Protein AF-A0A239JN22-F1 (afdb_monomer)

pLDDT: mean 74.17, std 18.75, range [28.14, 95.44]

Organism: NCBI:txid235986

Sequence (153 aa):
MHDPGDPVPVRGGAVLLTDAYPAGPFDQRDIEARHDVLTWTGRALTASLEVAGRMTAVLTTTSDGPAGSATSTRTARRSISPTASPAPTAPPTRIPRRSVSTCGAAHVFRPGRRIRLQVTAYAHPRWEAPDSPGTCRIHHAAARPSRLLPVAE

Foldseek 3Di:
DAFLVDFQAQEAAPDPDDPVRDHKFDDCVVSCPDPQKDKDKDDFDQAKDWAWFKKKKKWQKDKPDFQAQDKWKAKPPMGWTWDFDGDDDDDDPGRDIGITMTGTDTDIDGGRDMIMIIIGRDHPDRPRRDPGDIDMDTDPDPVGHIDMGRDDD

Radius of gyration: 15.47 Å; Cα contacts (8 Å, |Δi|>4): 338; chains: 1; bounding box: 44×28×36 Å

Mean predicted aligned error: 9.04 Å

InterPro domains:
  IPR008979 Galactose-binding-like domain superfamily [SSF49785] (2-149)

Nearest PDB structures (foldseek):
  4pf1-assembly1_C  TM=7.102E-01  e=6.379E-06  Thaumarchaeota archaeon SCGC AB-539-E09
  4pf1-assembly1_A  TM=7.634E-01  e=2.485E-05  Thaumarchaeota archaeon SCGC AB-539-E09
  2b4k-assembly1_C  TM=7.632E-01  e=9.167E-05  Acetobacter pasteurianus
  4ca9-assembly1_A  TM=2.536E-01  e=3.703E+00  Drosophila melanogaster

Solvent-accessible surface area (backbone atoms only — not comparable to full-atom values): 8966 Å² total; per-residue (Å²): 85,48,40,54,92,64,57,46,70,58,63,35,10,92,52,94,63,58,86,93,41,48,57,38,72,46,92,50,68,77,58,59,69,36,89,48,30,48,76,48,71,54,68,63,32,89,51,71,45,79,45,74,48,40,39,35,36,38,38,29,44,50,64,81,41,80,82,70,71,47,59,37,51,30,40,50,92,43,41,36,51,34,62,61,77,90,67,82,95,66,91,63,100,53,85,50,74,47,71,32,34,34,52,72,42,77,47,73,46,49,54,73,38,53,53,29,42,33,42,27,53,47,36,35,84,86,36,81,71,58,99,60,60,35,44,74,46,81,42,65,50,90,96,39,65,40,48,79,39,76,60,79,130

Structure (mmCIF, N/CA/C/O backbone):
data_AF-A0A239JN22-F1
#
_entry.id   AF-A0A239JN22-F1
#
loop_
_atom_site.group_PDB
_atom_site.id
_atom_site.type_symbol
_atom_site.label_atom_id
_atom_site.label_alt_id
_atom_site.label_comp_id
_atom_site.label_asym_id
_atom_site.label_entity_id
_atom_site.label_seq_id
_atom_site.pdbx_PDB_ins_code
_atom_site.Cartn_x
_atom_site.Cartn_y
_atom_site.Cartn_z
_atom_site.occupancy
_atom_site.B_iso_or_equiv
_atom_site.auth_seq_id
_atom_site.auth_comp_id
_atom_site.auth_asym_id
_atom_site.auth_atom_id
_atom_site.pdbx_PDB_model_num
ATOM 1 N N . MET A 1 1 ? 12.700 -8.452 -5.105 1.00 82.00 1 MET A N 1
ATOM 2 C CA . MET A 1 1 ? 13.591 -7.971 -6.178 1.00 82.00 1 MET A CA 1
ATOM 3 C C . MET A 1 1 ? 12.785 -6.980 -6.988 1.00 82.00 1 MET A C 1
ATOM 5 O O . MET A 1 1 ? 11.583 -7.170 -7.058 1.00 82.00 1 MET A O 1
ATOM 9 N N . HIS A 1 2 ? 13.392 -5.914 -7.488 1.00 82.06 2 HIS A N 1
ATOM 10 C CA . HIS A 1 2 ? 12.757 -4.966 -8.396 1.00 82.06 2 HIS A CA 1
ATOM 11 C C . HIS A 1 2 ? 13.476 -5.020 -9.743 1.00 82.06 2 HIS A C 1
ATOM 13 O O . HIS A 1 2 ? 14.695 -5.205 -9.769 1.00 82.06 2 HIS A O 1
ATOM 19 N N . ASP A 1 3 ? 12.738 -4.824 -10.830 1.00 87.88 3 ASP A N 1
ATOM 20 C CA . ASP A 1 3 ? 13.255 -4.849 -12.199 1.00 87.88 3 ASP A CA 1
ATOM 21 C C . ASP A 1 3 ? 12.771 -3.591 -12.946 1.00 87.88 3 ASP A C 1
ATOM 23 O O . ASP A 1 3 ? 11.561 -3.380 -13.012 1.00 87.88 3 ASP A O 1
ATOM 27 N N . PRO A 1 4 ? 13.664 -2.723 -13.461 1.00 86.56 4 PRO A N 1
ATOM 28 C CA . PRO A 1 4 ? 13.316 -1.590 -14.327 1.00 86.56 4 PRO A CA 1
ATOM 29 C C . PRO A 1 4 ? 12.487 -1.966 -15.562 1.00 86.56 4 PRO A C 1
ATOM 31 O O . PRO A 1 4 ? 11.693 -1.150 -16.025 1.00 86.56 4 PRO A O 1
ATOM 34 N N . GLY A 1 5 ? 12.657 -3.187 -16.084 1.00 91.56 5 GLY A N 1
ATOM 35 C CA . GLY A 1 5 ? 11.910 -3.701 -17.235 1.00 91.56 5 GLY A CA 1
ATOM 36 C C . GLY A 1 5 ? 10.469 -4.122 -16.922 1.00 91.56 5 GLY A C 1
ATOM 37 O O . GLY A 1 5 ? 9.660 -4.244 -17.839 1.00 91.56 5 GLY A O 1
ATOM 38 N N . ASP A 1 6 ? 10.130 -4.300 -15.643 1.00 92.81 6 ASP A N 1
ATOM 39 C CA . ASP A 1 6 ? 8.781 -4.617 -15.159 1.00 92.81 6 ASP A CA 1
ATOM 40 C C . ASP A 1 6 ? 8.443 -3.737 -13.941 1.00 92.81 6 ASP A C 1
ATOM 42 O O . ASP A 1 6 ? 8.437 -4.209 -12.799 1.00 92.81 6 ASP A O 1
ATOM 46 N N . PRO A 1 7 ? 8.195 -2.431 -14.140 1.00 90.00 7 PRO A N 1
ATOM 47 C CA . PRO A 1 7 ? 7.954 -1.518 -13.037 1.00 90.00 7 PRO A CA 1
ATOM 48 C C . PRO A 1 7 ? 6.583 -1.733 -12.397 1.00 90.00 7 PRO A C 1
ATOM 50 O O . PRO A 1 7 ? 5.585 -1.980 -13.077 1.00 90.00 7 PRO A O 1
ATOM 53 N N . VAL A 1 8 ? 6.489 -1.519 -11.080 1.00 89.88 8 VAL A N 1
ATOM 54 C CA . VAL A 1 8 ? 5.181 -1.468 -10.415 1.00 89.88 8 VAL A CA 1
ATOM 55 C C . VAL A 1 8 ? 4.377 -0.292 -10.984 1.00 89.88 8 VAL A C 1
ATOM 57 O O . VAL A 1 8 ? 4.832 0.855 -10.900 1.00 89.88 8 VAL A O 1
ATOM 60 N N . PRO A 1 9 ? 3.174 -0.525 -11.535 1.00 91.62 9 PRO A N 1
ATOM 61 C CA . PRO A 1 9 ? 2.398 0.542 -12.143 1.00 91.62 9 PRO A CA 1
ATOM 62 C C . PRO A 1 9 ? 1.785 1.452 -11.077 1.00 91.62 9 PRO A C 1
ATOM 64 O O . PRO A 1 9 ? 1.264 1.007 -10.048 1.00 91.62 9 PRO A O 1
ATOM 67 N N . VAL A 1 10 ? 1.779 2.753 -11.345 1.00 89.00 10 VAL A N 1
ATOM 68 C CA . VAL A 1 10 ? 0.998 3.713 -10.564 1.00 89.00 10 VAL A CA 1
ATOM 69 C C . VAL A 1 10 ? -0.487 3.482 -10.816 1.00 89.00 10 VAL A C 1
ATOM 71 O O . VAL A 1 10 ? -0.953 3.502 -11.951 1.00 89.00 10 VAL A O 1
ATOM 74 N N . ARG A 1 11 ? -1.257 3.310 -9.739 1.00 88.88 11 ARG A N 1
ATOM 75 C CA . ARG A 1 11 ? -2.715 3.170 -9.800 1.00 88.88 11 ARG A CA 1
ATOM 76 C C . ARG A 1 11 ? -3.376 3.995 -8.702 1.00 88.88 11 ARG A C 1
ATOM 78 O O . ARG A 1 11 ? -3.380 3.610 -7.524 1.00 88.88 11 ARG A O 1
ATOM 85 N N . GLY A 1 12 ? -3.948 5.129 -9.095 1.00 89.00 12 GLY A N 1
ATOM 86 C CA . GLY A 1 12 ? -4.601 6.056 -8.182 1.00 89.00 12 GLY A CA 1
ATOM 87 C C . GLY A 1 12 ? -3.646 6.797 -7.252 1.00 89.00 12 GLY A C 1
ATOM 88 O O . GLY A 1 12 ? -2.431 6.837 -7.424 1.00 89.00 12 GLY A O 1
ATOM 89 N N . GLY A 1 13 ? -4.217 7.315 -6.170 1.00 84.81 13 GLY A N 1
ATOM 90 C CA . GLY A 1 13 ? -3.523 8.102 -5.153 1.00 84.81 13 GLY A CA 1
ATOM 91 C C . GLY A 1 13 ? -3.603 9.592 -5.416 1.00 84.81 13 GLY A C 1
ATOM 92 O O . GLY A 1 13 ? -4.348 10.042 -6.284 1.00 84.81 13 GLY A O 1
ATOM 93 N N . ALA A 1 14 ? -2.843 10.356 -4.638 1.00 83.62 14 ALA A N 1
ATOM 94 C CA . ALA A 1 14 ? -2.667 11.787 -4.854 1.00 83.62 14 ALA A CA 1
ATOM 95 C C . ALA A 1 14 ? -1.633 12.002 -5.969 1.00 83.62 14 ALA A C 1
ATOM 97 O O . ALA A 1 14 ? -0.461 12.257 -5.682 1.00 83.62 14 ALA A O 1
ATOM 98 N N . VAL A 1 15 ? -2.030 11.751 -7.216 1.00 82.69 15 VAL A N 1
ATOM 99 C CA . VAL A 1 15 ? -1.209 11.944 -8.422 1.00 82.69 15 VAL A CA 1
ATOM 100 C C . VAL A 1 15 ? -1.709 13.148 -9.213 1.00 82.69 15 VAL A C 1
ATOM 102 O O . VAL A 1 15 ? -2.901 13.434 -9.205 1.00 82.69 15 VAL A O 1
ATOM 105 N N . LEU A 1 16 ? -0.788 13.830 -9.890 1.00 85.50 16 LEU A N 1
ATOM 106 C CA . LEU A 1 16 ? -1.061 14.877 -10.878 1.00 85.50 16 LEU A CA 1
ATOM 107 C C . LEU A 1 16 ? -0.405 14.456 -12.199 1.00 85.50 16 LEU A C 1
ATOM 109 O O . LEU A 1 16 ? 0.543 15.077 -12.666 1.00 85.50 16 LEU A O 1
ATOM 113 N N . LEU A 1 17 ? -0.834 13.302 -12.709 1.00 85.38 17 LEU A N 1
ATOM 114 C CA . LEU A 1 17 ? -0.342 12.704 -13.950 1.00 85.38 17 LEU A CA 1
ATOM 115 C C . LEU A 1 17 ? -1.386 12.879 -15.064 1.00 85.38 17 LEU A C 1
A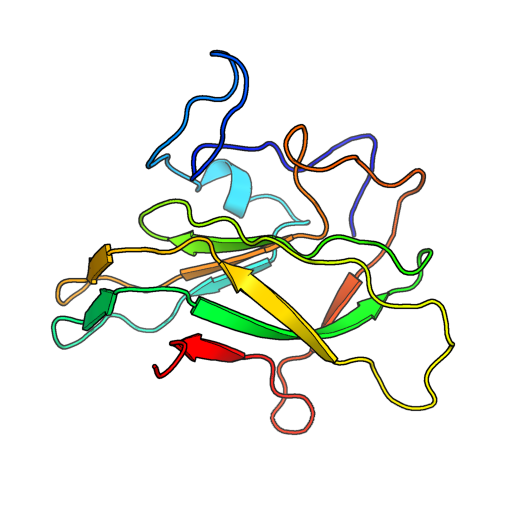TOM 117 O O . LEU A 1 17 ? -2.435 13.480 -14.847 1.00 85.38 17 LEU A O 1
ATOM 121 N N . THR A 1 18 ? -1.084 12.362 -16.255 1.00 90.69 18 THR A N 1
ATOM 122 C CA . THR A 1 18 ? -2.011 12.358 -17.396 1.00 90.69 18 THR A CA 1
ATOM 123 C C . THR A 1 18 ? -3.262 11.518 -17.115 1.00 90.69 18 THR A C 1
ATOM 125 O O . THR A 1 18 ? -3.276 10.695 -16.198 1.00 90.69 18 THR A O 1
ATOM 128 N N . ASP A 1 19 ? -4.291 11.654 -17.957 1.00 89.19 19 ASP A N 1
ATOM 129 C CA . ASP A 1 19 ? -5.555 10.905 -17.835 1.00 89.19 19 ASP A CA 1
ATOM 130 C C . ASP A 1 19 ? -5.386 9.378 -17.890 1.00 89.19 19 ASP A C 1
ATOM 132 O O . ASP A 1 19 ? -6.231 8.638 -17.389 1.00 89.19 19 ASP A O 1
ATOM 136 N N . ALA A 1 20 ? -4.266 8.889 -18.433 1.00 91.62 20 ALA A N 1
ATOM 137 C CA . ALA A 1 20 ? -3.907 7.472 -18.388 1.00 91.62 20 ALA A CA 1
ATOM 138 C C . ALA A 1 20 ? -3.626 6.964 -16.954 1.00 91.62 20 ALA A C 1
ATOM 140 O O . ALA A 1 20 ? -3.680 5.761 -16.704 1.00 91.62 20 ALA A O 1
ATOM 141 N N . TYR A 1 21 ? -3.355 7.868 -16.004 1.00 88.75 21 TYR A N 1
ATOM 142 C CA . TYR A 1 21 ? -3.049 7.578 -14.601 1.00 88.75 21 TYR A CA 1
ATOM 143 C C . TYR A 1 21 ? -3.932 8.421 -13.664 1.00 88.75 21 TYR A C 1
ATOM 145 O O . TYR A 1 21 ? -3.436 9.313 -12.966 1.00 88.75 21 TYR A O 1
ATOM 153 N N . PRO A 1 22 ? -5.247 8.141 -13.619 1.00 88.12 22 PRO A N 1
ATOM 154 C CA . PRO A 1 22 ? -6.204 8.953 -12.880 1.00 88.12 22 PRO A CA 1
ATOM 155 C C . PRO A 1 22 ? -5.935 8.951 -11.370 1.00 88.12 22 PRO A C 1
ATOM 157 O O . PRO A 1 22 ? -5.571 7.934 -10.770 1.00 88.12 22 PRO A O 1
ATOM 160 N N . ALA A 1 23 ? -6.168 10.101 -10.737 1.00 87.81 23 ALA A N 1
ATOM 161 C CA . ALA A 1 23 ? -6.080 10.259 -9.290 1.00 87.81 23 ALA A CA 1
ATOM 162 C C . ALA A 1 23 ? -7.252 9.590 -8.555 1.00 87.81 23 ALA A C 1
ATOM 164 O O . ALA A 1 23 ? -8.346 9.426 -9.090 1.00 87.81 23 ALA A O 1
ATOM 165 N N . GLY A 1 24 ? -7.038 9.251 -7.280 1.00 84.44 24 GLY A N 1
ATOM 166 C CA . GLY A 1 24 ? -8.112 8.820 -6.378 1.00 84.44 24 GLY A CA 1
ATOM 167 C C . GLY A 1 24 ? -8.052 7.359 -5.906 1.00 84.44 24 GLY A C 1
ATOM 168 O O . GLY A 1 24 ? -6.996 6.718 -5.946 1.00 84.44 24 GLY A O 1
ATOM 169 N N . PRO A 1 25 ? -9.160 6.842 -5.342 1.00 81.44 25 PRO A N 1
ATOM 170 C CA . PRO A 1 25 ? -9.234 5.487 -4.808 1.00 81.44 25 PRO A CA 1
ATOM 171 C C . PRO A 1 25 ? -9.358 4.451 -5.924 1.00 81.44 25 PRO A C 1
ATOM 173 O O . PRO A 1 25 ? -10.383 4.379 -6.589 1.00 81.44 25 PRO A O 1
ATOM 176 N N . PHE A 1 26 ? -8.359 3.586 -6.056 1.00 86.25 26 PHE A N 1
ATOM 177 C CA . PHE A 1 26 ? -8.415 2.449 -6.970 1.00 86.25 26 PHE A CA 1
ATOM 178 C C . PHE A 1 26 ? -8.120 1.151 -6.239 1.00 86.25 26 PHE A C 1
ATOM 180 O O . PHE A 1 26 ? -7.334 1.131 -5.285 1.00 86.25 26 PHE A O 1
ATOM 187 N N . ASP A 1 27 ? -8.719 0.070 -6.729 1.00 87.44 27 ASP A N 1
ATOM 188 C CA . ASP A 1 27 ? -8.410 -1.281 -6.286 1.00 87.44 27 ASP A CA 1
ATOM 189 C C . ASP A 1 27 ? -6.943 -1.627 -6.575 1.00 87.44 27 ASP A C 1
ATOM 191 O O . ASP A 1 27 ? -6.391 -1.273 -7.617 1.00 87.44 27 ASP A O 1
ATOM 195 N N . GLN A 1 28 ? -6.308 -2.296 -5.622 1.00 90.75 28 GLN A N 1
ATOM 196 C CA . GLN A 1 28 ? -4.890 -2.624 -5.651 1.00 90.75 28 GLN A CA 1
ATOM 197 C C . GLN A 1 28 ? -4.618 -4.119 -5.712 1.00 90.75 28 GLN A C 1
ATOM 199 O O . GLN A 1 28 ? -3.451 -4.482 -5.725 1.00 90.75 28 GLN A O 1
ATOM 204 N N . ARG A 1 29 ? -5.644 -4.979 -5.751 1.00 88.88 29 ARG A N 1
ATOM 205 C CA . ARG A 1 29 ? -5.466 -6.439 -5.691 1.00 88.88 29 ARG A CA 1
ATOM 206 C C . ARG A 1 29 ? -4.450 -6.969 -6.710 1.00 88.88 29 ARG A C 1
ATOM 208 O O . ARG A 1 29 ? -3.590 -7.751 -6.329 1.00 88.88 29 ARG A O 1
ATOM 215 N N . ASP A 1 30 ? -4.482 -6.482 -7.950 1.00 92.00 30 ASP A N 1
ATOM 216 C CA . ASP A 1 30 ? -3.530 -6.920 -8.985 1.00 92.00 30 ASP A CA 1
ATOM 217 C C . ASP A 1 30 ? -2.090 -6.475 -8.684 1.00 92.00 30 ASP A C 1
ATOM 219 O O . ASP A 1 30 ? -1.140 -7.205 -8.938 1.00 92.00 30 ASP A O 1
ATOM 223 N N . ILE A 1 31 ? -1.924 -5.281 -8.106 1.00 91.94 31 ILE A N 1
ATOM 224 C CA . ILE A 1 31 ? -0.614 -4.751 -7.706 1.00 91.94 31 ILE A CA 1
ATOM 225 C C . ILE A 1 31 ? -0.091 -5.509 -6.481 1.00 91.94 31 ILE A C 1
ATOM 227 O O . ILE A 1 31 ? 1.084 -5.843 -6.422 1.00 91.94 31 ILE A O 1
ATOM 231 N N . GLU A 1 32 ? -0.964 -5.826 -5.523 1.00 91.62 32 GLU A N 1
ATOM 232 C CA . GLU A 1 32 ? -0.637 -6.608 -4.323 1.00 91.62 32 GLU A CA 1
ATOM 233 C C . GLU A 1 32 ? -0.207 -8.042 -4.636 1.00 91.62 32 GLU A C 1
ATOM 235 O O . GLU A 1 32 ? 0.490 -8.650 -3.828 1.00 9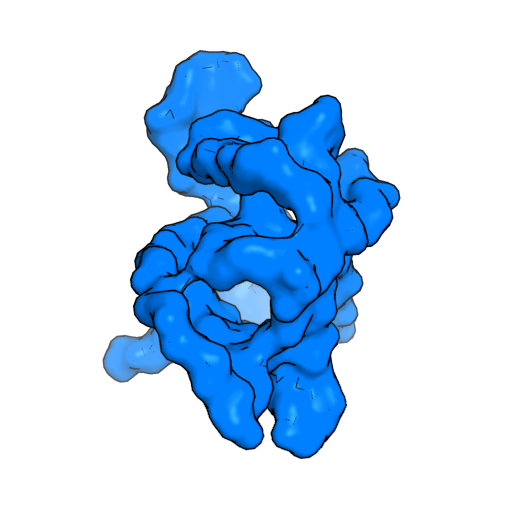1.62 32 GLU A O 1
ATOM 240 N N . ALA A 1 33 ? -0.633 -8.585 -5.777 1.00 93.88 33 ALA A N 1
ATOM 241 C CA . ALA A 1 33 ? -0.253 -9.919 -6.223 1.00 93.88 33 ALA A CA 1
ATOM 242 C C . ALA A 1 33 ? 1.178 -9.980 -6.783 1.00 93.88 33 ALA A C 1
ATOM 244 O O . ALA A 1 33 ? 1.714 -11.074 -6.968 1.00 93.88 33 ALA A O 1
ATOM 245 N N . ARG A 1 34 ? 1.810 -8.831 -7.057 1.00 94.69 34 ARG A N 1
ATOM 246 C CA . ARG A 1 34 ? 3.175 -8.793 -7.581 1.00 94.69 34 ARG A CA 1
ATOM 247 C C . ARG A 1 34 ? 4.193 -9.189 -6.513 1.00 94.69 34 ARG A C 1
ATOM 249 O O . ARG A 1 34 ? 4.120 -8.776 -5.359 1.00 94.69 34 ARG A O 1
ATOM 256 N N . HIS A 1 35 ? 5.203 -9.944 -6.931 1.00 93.50 35 HIS A N 1
ATOM 257 C CA . HIS A 1 35 ? 6.274 -10.434 -6.061 1.00 93.50 35 HIS A CA 1
ATOM 258 C C . HIS A 1 35 ? 7.189 -9.316 -5.513 1.00 93.50 35 HIS A C 1
ATOM 260 O O . HIS A 1 35 ? 7.892 -9.512 -4.519 1.00 93.50 35 HIS A O 1
ATOM 266 N N . ASP A 1 36 ? 7.192 -8.148 -6.157 1.00 89.25 36 ASP A N 1
ATOM 267 C CA . ASP A 1 36 ? 7.968 -6.956 -5.808 1.00 89.25 36 ASP A CA 1
ATOM 268 C C . ASP A 1 36 ? 7.154 -5.907 -5.019 1.00 89.25 36 ASP A C 1
ATOM 270 O O . ASP A 1 36 ? 7.612 -4.780 -4.793 1.00 89.25 36 ASP A O 1
ATOM 274 N N . VAL A 1 37 ? 5.964 -6.295 -4.540 1.00 89.38 37 VAL A N 1
ATOM 275 C CA . VAL A 1 37 ? 5.092 -5.497 -3.671 1.00 89.38 37 VAL A CA 1
ATOM 276 C C . VAL A 1 37 ? 4.852 -6.242 -2.358 1.00 89.38 37 VAL A C 1
ATOM 278 O O . VAL A 1 37 ? 4.059 -7.175 -2.257 1.00 89.38 37 VAL A O 1
ATOM 281 N N . LEU A 1 38 ? 5.520 -5.798 -1.296 1.00 89.62 38 LEU A N 1
ATOM 282 C CA . LEU A 1 38 ? 5.354 -6.376 0.035 1.00 89.62 38 LEU A CA 1
ATOM 283 C C . LEU A 1 38 ? 4.079 -5.846 0.684 1.00 89.62 38 LEU A C 1
ATOM 285 O O . LEU A 1 38 ? 3.905 -4.637 0.797 1.00 89.62 38 LEU A O 1
ATOM 289 N N . THR A 1 39 ? 3.212 -6.737 1.164 1.00 88.94 39 THR A N 1
ATOM 290 C CA . THR A 1 39 ? 1.920 -6.358 1.747 1.00 88.94 39 THR A CA 1
ATOM 291 C C . THR A 1 39 ? 1.790 -6.840 3.190 1.00 88.94 39 THR A C 1
ATOM 293 O O . THR A 1 39 ? 1.789 -8.038 3.460 1.00 88.94 39 THR A O 1
ATOM 296 N N . TRP A 1 40 ? 1.579 -5.912 4.124 1.00 87.06 40 TRP A N 1
ATOM 297 C CA . TRP A 1 40 ? 1.217 -6.205 5.513 1.00 87.06 40 TRP A CA 1
ATOM 298 C C . TRP A 1 40 ? -0.234 -5.835 5.750 1.00 87.06 40 TRP A C 1
ATOM 300 O O . TRP A 1 40 ? -0.661 -4.733 5.421 1.00 87.06 40 TRP A O 1
ATOM 310 N N . THR A 1 41 ? -1.003 -6.733 6.357 1.00 85.81 41 THR A N 1
ATOM 311 C CA . THR A 1 41 ? -2.402 -6.469 6.703 1.00 85.81 41 THR A CA 1
ATOM 312 C C . THR A 1 41 ? -2.598 -6.639 8.199 1.00 85.81 41 THR A C 1
ATOM 314 O O . THR A 1 41 ? -2.304 -7.694 8.754 1.00 85.81 41 THR A O 1
ATOM 317 N N . GLY A 1 42 ? -3.113 -5.600 8.851 1.00 84.69 42 GLY A N 1
ATOM 318 C CA . GLY A 1 42 ? -3.462 -5.642 10.262 1.00 84.69 42 GLY A CA 1
ATOM 319 C C . GLY A 1 42 ? -4.675 -6.529 10.552 1.00 84.69 42 GLY A C 1
ATOM 320 O O . GLY A 1 42 ? -5.409 -6.990 9.665 1.00 84.69 42 GLY A O 1
ATOM 321 N N . ARG A 1 43 ? -4.921 -6.732 11.847 1.00 90.75 43 ARG A N 1
ATOM 322 C CA . ARG A 1 43 ? -6.174 -7.322 12.327 1.00 90.75 43 ARG A CA 1
ATOM 323 C C . ARG A 1 43 ? -7.372 -6.461 11.926 1.00 90.75 43 ARG A C 1
ATOM 325 O O . ARG A 1 43 ? -7.236 -5.265 11.666 1.00 90.75 43 ARG A O 1
ATOM 332 N N . ALA A 1 44 ? -8.545 -7.085 11.876 1.00 91.12 44 ALA A N 1
ATOM 333 C CA . ALA A 1 44 ? -9.783 -6.335 11.738 1.00 91.12 44 ALA A CA 1
ATOM 334 C C . ALA A 1 44 ? -9.937 -5.383 12.932 1.00 91.12 44 ALA A C 1
ATOM 336 O O . ALA A 1 44 ? -9.657 -5.752 14.076 1.00 91.12 44 ALA A O 1
ATOM 337 N N . LEU A 1 45 ? -10.344 -4.152 12.648 1.00 87.88 45 LEU A N 1
ATOM 338 C CA . LEU A 1 45 ? -10.597 -3.136 13.654 1.00 87.88 45 LEU A CA 1
ATOM 339 C C . LEU A 1 45 ? -11.855 -3.498 14.443 1.00 87.88 45 LEU A C 1
ATOM 341 O O . LEU A 1 45 ? -12.874 -3.871 13.862 1.00 87.88 45 LEU A O 1
ATOM 345 N N . THR A 1 46 ? -11.783 -3.363 15.764 1.00 95.44 46 THR A N 1
ATOM 346 C CA . THR A 1 46 ? -12.913 -3.589 16.679 1.00 95.44 46 THR A CA 1
ATOM 347 C C . THR A 1 46 ? -13.721 -2.316 16.936 1.00 95.44 46 THR A C 1
ATOM 349 O O . THR A 1 46 ? -14.856 -2.395 17.385 1.00 95.44 46 THR A O 1
ATOM 352 N N . ALA A 1 47 ? -13.152 -1.151 16.624 1.00 91.75 47 ALA A N 1
ATOM 353 C CA . ALA A 1 47 ? -13.771 0.164 16.736 1.00 91.75 47 ALA A CA 1
ATOM 354 C C . ALA A 1 47 ? -13.403 1.014 15.510 1.00 91.75 47 ALA A C 1
ATOM 356 O O . ALA A 1 47 ? -12.486 0.661 14.763 1.00 91.75 47 ALA A O 1
ATOM 357 N N . SER A 1 48 ? -14.120 2.117 15.290 1.00 91.12 48 SER A N 1
ATOM 358 C CA . SER A 1 48 ? -13.751 3.078 14.248 1.00 91.12 48 SER A CA 1
ATOM 359 C C . SER A 1 48 ? -12.367 3.669 14.529 1.00 91.12 48 SER A C 1
ATOM 361 O O . SER A 1 48 ? -12.076 4.035 15.665 1.00 91.12 48 SER A O 1
ATOM 363 N N . LEU A 1 49 ? -11.533 3.786 13.495 1.00 86.12 49 LEU A N 1
ATOM 364 C CA . LEU A 1 49 ? -10.261 4.503 13.547 1.00 86.12 49 LEU A CA 1
ATOM 365 C C . LEU A 1 49 ? -10.305 5.678 12.577 1.00 86.12 49 LEU A C 1
ATOM 367 O O . LEU A 1 49 ? -10.412 5.478 11.366 1.00 86.12 49 LEU A O 1
ATOM 371 N N . GLU A 1 50 ? -10.178 6.882 13.110 1.00 88.81 50 GLU A N 1
ATOM 372 C CA . GLU A 1 50 ? -9.978 8.084 12.316 1.00 88.81 50 GLU A CA 1
ATOM 373 C C . GLU A 1 50 ? -8.490 8.294 12.029 1.00 88.81 50 GLU A C 1
ATOM 375 O O . GLU A 1 50 ? -7.635 8.141 12.901 1.00 88.81 50 GLU A O 1
ATOM 380 N N . VAL A 1 51 ? -8.186 8.614 10.777 1.00 82.81 51 VAL A N 1
ATOM 381 C CA . VAL A 1 51 ? -6.863 9.024 10.321 1.00 82.81 51 VAL A CA 1
ATOM 382 C C . VAL A 1 51 ? -7.037 10.351 9.609 1.00 82.81 51 VAL A C 1
ATOM 384 O O . VAL A 1 51 ? -7.633 10.391 8.533 1.00 82.81 51 VAL A O 1
ATOM 387 N N . ALA A 1 52 ? -6.502 11.410 10.204 1.00 84.12 52 ALA A N 1
ATOM 388 C CA . ALA A 1 52 ? -6.436 12.742 9.629 1.00 84.12 52 ALA A CA 1
ATOM 389 C C . ALA A 1 52 ? -4.977 13.216 9.644 1.00 84.12 52 ALA A C 1
ATO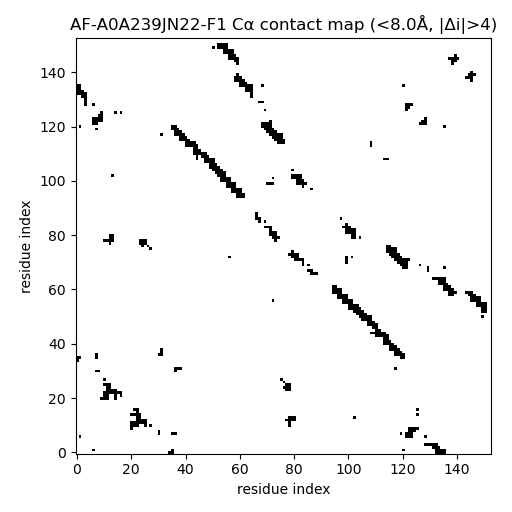M 391 O O . ALA A 1 52 ? -4.295 13.102 10.658 1.00 84.12 52 ALA A O 1
ATOM 392 N N . GLY A 1 53 ? -4.486 13.712 8.512 1.00 80.75 53 GLY A N 1
ATOM 393 C CA . GLY A 1 53 ? -3.129 14.235 8.373 1.00 80.75 53 GLY A CA 1
ATOM 394 C C . GLY A 1 53 ? -2.156 13.281 7.680 1.00 80.75 53 GLY A C 1
ATOM 395 O O . GLY A 1 53 ? -2.537 12.375 6.934 1.00 80.75 53 GLY A O 1
ATOM 396 N N . ARG A 1 54 ? -0.862 13.555 7.851 1.00 79.31 54 ARG A N 1
ATOM 397 C CA . ARG A 1 54 ? 0.220 12.775 7.237 1.00 79.31 54 ARG A CA 1
ATOM 398 C C . ARG A 1 54 ? 0.552 11.562 8.100 1.00 79.31 54 ARG A C 1
ATOM 400 O O . ARG A 1 54 ? 0.531 11.624 9.326 1.00 79.31 54 ARG A O 1
ATOM 407 N N . MET A 1 55 ? 0.902 10.462 7.449 1.00 78.00 55 MET A N 1
ATOM 408 C CA . MET A 1 55 ? 1.425 9.266 8.097 1.00 78.00 55 MET A CA 1
ATOM 409 C C . MET A 1 55 ? 2.895 9.118 7.716 1.00 78.00 55 MET A C 1
ATOM 411 O O . MET A 1 55 ? 3.270 9.378 6.575 1.00 78.00 55 MET A O 1
ATOM 415 N N . THR A 1 56 ? 3.727 8.658 8.640 1.00 78.81 56 THR A N 1
ATOM 416 C CA . THR A 1 56 ? 5.151 8.429 8.381 1.00 78.81 56 THR A CA 1
ATOM 417 C C . THR A 1 56 ? 5.475 6.962 8.589 1.00 78.81 56 THR A C 1
ATOM 419 O O . THR A 1 56 ? 5.322 6.419 9.683 1.00 78.81 56 THR A O 1
ATOM 422 N N . ALA A 1 57 ? 5.951 6.307 7.536 1.00 78.31 57 ALA A N 1
ATOM 423 C CA . ALA A 1 57 ? 6.546 4.987 7.630 1.00 78.31 57 ALA A CA 1
ATOM 424 C C . ALA A 1 57 ? 8.036 5.134 7.957 1.00 78.31 57 ALA A C 1
ATOM 426 O O . ALA A 1 57 ? 8.787 5.758 7.211 1.00 78.31 57 ALA A O 1
ATOM 427 N N . VAL A 1 58 ? 8.468 4.541 9.066 1.00 82.69 58 VAL A N 1
ATOM 428 C CA . VAL A 1 58 ? 9.883 4.404 9.420 1.00 82.69 58 VAL A CA 1
ATOM 429 C C . VAL A 1 58 ? 10.284 2.976 9.105 1.00 82.69 58 VAL A C 1
ATOM 431 O O . VAL A 1 58 ? 9.799 2.043 9.746 1.00 82.69 58 VAL A O 1
ATOM 434 N N . LEU A 1 59 ? 11.152 2.803 8.115 1.00 81.25 59 LEU A N 1
ATOM 435 C CA . LEU A 1 59 ? 11.551 1.507 7.586 1.00 81.25 59 LEU A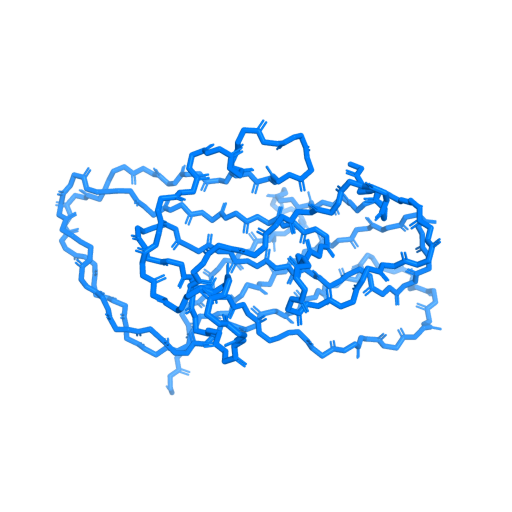 CA 1
ATOM 436 C C . LEU A 1 59 ? 13.036 1.269 7.820 1.00 81.25 59 LEU A C 1
ATOM 438 O O . LEU A 1 59 ? 13.871 2.129 7.559 1.00 81.25 59 LEU A O 1
ATOM 442 N N . THR A 1 60 ? 13.376 0.080 8.300 1.00 81.69 60 THR A N 1
ATOM 443 C CA . THR A 1 60 ? 14.768 -0.372 8.376 1.00 81.69 60 THR A CA 1
ATOM 444 C C . THR A 1 60 ? 15.056 -1.207 7.135 1.00 81.69 60 THR A C 1
ATOM 446 O O . THR A 1 60 ? 14.406 -2.233 6.938 1.00 81.69 60 THR A O 1
ATOM 449 N N . THR A 1 61 ? 15.997 -0.779 6.289 1.00 77.69 61 THR A N 1
ATOM 450 C CA . THR A 1 61 ? 16.169 -1.357 4.944 1.00 77.69 61 THR A CA 1
ATOM 451 C C . THR A 1 61 ? 17.620 -1.673 4.611 1.00 77.69 61 THR A C 1
ATOM 453 O O . THR A 1 61 ? 18.507 -0.891 4.938 1.00 77.69 61 THR A O 1
ATOM 456 N N . THR A 1 62 ? 17.858 -2.760 3.881 1.00 79.88 62 THR A N 1
ATOM 457 C CA . THR A 1 62 ? 19.153 -3.053 3.233 1.00 79.88 62 THR A CA 1
ATOM 458 C C . THR A 1 62 ? 18.945 -3.249 1.736 1.00 79.88 62 THR A C 1
ATOM 460 O O . THR A 1 62 ? 17.971 -3.898 1.360 1.00 79.88 62 THR A O 1
ATOM 463 N N . SER A 1 63 ? 19.852 -2.734 0.908 1.00 74.44 63 SER A N 1
ATOM 464 C CA . SER A 1 63 ? 19.817 -2.841 -0.557 1.00 74.44 63 SER A CA 1
ATOM 465 C C . SER A 1 63 ? 21.171 -3.318 -1.073 1.00 74.44 63 SER A C 1
ATOM 467 O O . SER A 1 63 ? 22.186 -2.956 -0.482 1.00 74.44 63 SER A O 1
ATOM 469 N N . ASP A 1 64 ? 21.179 -4.116 -2.138 1.00 71.81 64 ASP A N 1
ATOM 470 C CA . ASP A 1 64 ? 22.385 -4.523 -2.878 1.00 71.81 64 ASP A CA 1
ATOM 471 C C . ASP A 1 64 ? 22.629 -3.695 -4.160 1.00 71.81 64 ASP A C 1
ATOM 473 O O . ASP A 1 64 ? 23.746 -3.690 -4.664 1.00 71.81 64 ASP A O 1
ATOM 477 N N . GLY A 1 65 ? 21.633 -2.939 -4.644 1.00 58.81 65 GLY A N 1
ATOM 478 C CA . GLY A 1 65 ? 21.787 -1.938 -5.714 1.00 58.81 65 GLY A CA 1
ATOM 479 C C . GLY A 1 65 ? 22.188 -0.538 -5.208 1.00 58.81 65 GLY A C 1
ATOM 480 O O . GLY A 1 65 ? 22.097 -0.285 -3.996 1.00 58.81 65 GLY A O 1
ATOM 481 N N . PRO A 1 66 ? 22.596 0.392 -6.106 1.00 49.25 66 PRO A N 1
ATOM 482 C CA . PRO A 1 66 ? 22.978 1.760 -5.746 1.00 49.25 66 PRO A CA 1
ATOM 483 C C . PRO A 1 66 ? 21.894 2.439 -4.896 1.00 49.25 66 PRO A C 1
ATOM 485 O O . PRO A 1 66 ? 20.692 2.236 -5.085 1.00 49.25 66 PRO A O 1
ATOM 488 N N . ALA A 1 67 ? 22.329 3.198 -3.889 1.00 44.12 67 ALA A N 1
ATOM 489 C CA . ALA A 1 67 ? 21.480 3.738 -2.832 1.00 44.12 67 ALA A CA 1
ATOM 490 C C . ALA A 1 67 ? 20.449 4.751 -3.372 1.00 44.12 67 ALA A C 1
ATOM 492 O O . ALA A 1 67 ? 20.674 5.950 -3.323 1.00 44.12 67 ALA A O 1
ATOM 493 N N . GLY A 1 68 ? 19.298 4.277 -3.861 1.00 46.38 68 GLY A N 1
ATOM 494 C CA . GLY A 1 68 ? 18.304 5.179 -4.461 1.00 46.38 68 GLY A CA 1
ATOM 495 C C . GLY A 1 68 ? 16.877 4.650 -4.591 1.00 46.38 68 GLY A C 1
ATOM 496 O O . GLY A 1 68 ? 15.983 5.438 -4.867 1.00 46.38 68 GLY A O 1
ATOM 497 N N . SER A 1 69 ? 16.613 3.363 -4.336 1.00 44.19 69 SER A N 1
ATOM 498 C CA . SER A 1 69 ? 15.257 2.806 -4.480 1.00 44.19 69 SER A CA 1
ATOM 499 C C . SER A 1 69 ? 14.245 3.524 -3.566 1.00 44.19 69 SER A C 1
ATOM 501 O O . SER A 1 69 ? 14.311 3.437 -2.332 1.00 44.19 69 SER A O 1
ATOM 503 N N . ALA A 1 70 ? 13.341 4.270 -4.202 1.00 45.84 70 ALA A N 1
ATOM 504 C CA . ALA A 1 70 ? 12.277 5.065 -3.614 1.00 45.84 70 ALA A CA 1
ATOM 505 C C . ALA A 1 70 ? 11.198 4.166 -2.996 1.00 45.84 70 ALA A C 1
ATOM 507 O O . ALA A 1 70 ? 10.297 3.669 -3.664 1.00 45.84 70 ALA A O 1
ATOM 508 N N . THR A 1 71 ? 11.255 3.966 -1.683 1.00 45.56 71 THR A N 1
ATOM 509 C CA . THR A 1 71 ? 10.205 3.234 -0.979 1.00 45.56 71 THR A CA 1
ATOM 510 C C . THR A 1 71 ? 8.845 3.935 -1.121 1.00 45.56 71 THR A C 1
ATOM 512 O O . THR A 1 71 ? 8.644 5.014 -0.569 1.00 45.56 71 THR A O 1
ATOM 515 N N . SER A 1 72 ? 7.887 3.291 -1.791 1.00 43.97 72 SER A N 1
ATOM 516 C CA . SER A 1 72 ? 6.481 3.716 -1.819 1.00 43.97 72 SER A CA 1
ATOM 517 C C . SER A 1 72 ? 5.674 2.905 -0.805 1.00 43.97 72 SER A C 1
ATOM 519 O O . SER A 1 72 ? 5.715 1.681 -0.838 1.00 43.97 72 SER A O 1
ATOM 521 N N . THR A 1 73 ? 4.967 3.573 0.108 1.00 41.16 73 THR A N 1
ATOM 522 C CA . THR A 1 73 ? 4.152 3.009 1.193 1.00 41.16 73 THR A CA 1
ATOM 523 C C . THR A 1 73 ? 2.673 3.313 0.947 1.00 41.16 73 THR A C 1
ATOM 525 O O . THR A 1 73 ? 2.251 4.457 1.077 1.00 41.16 73 THR A O 1
ATOM 528 N N . ARG A 1 74 ? 1.853 2.314 0.597 1.00 44.41 74 ARG A N 1
ATOM 529 C CA . ARG A 1 74 ? 0.418 2.523 0.315 1.00 44.41 74 ARG A CA 1
ATOM 530 C C . ARG A 1 74 ? -0.470 1.880 1.356 1.00 44.41 74 ARG A C 1
ATOM 532 O O . ARG A 1 74 ? -0.383 0.672 1.556 1.00 44.41 74 ARG A O 1
ATOM 539 N N . THR A 1 75 ? -1.359 2.644 1.990 1.00 35.16 75 THR A N 1
ATOM 540 C CA . THR A 1 75 ? -2.314 2.085 2.951 1.00 35.16 75 THR A CA 1
ATOM 541 C C . THR A 1 75 ? -3.685 1.777 2.320 1.00 35.16 75 THR A C 1
ATOM 543 O O . THR A 1 75 ? -4.345 2.681 1.826 1.00 35.16 75 THR A O 1
ATOM 546 N N . ALA A 1 76 ? -4.167 0.524 2.281 1.00 32.69 76 ALA A N 1
ATOM 547 C CA . ALA A 1 76 ? -5.521 0.237 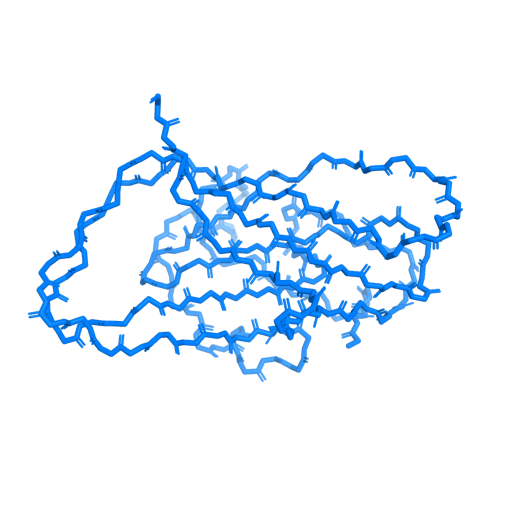1.741 1.00 32.69 76 ALA A CA 1
ATOM 548 C C . ALA A 1 76 ? -6.591 0.703 2.753 1.00 32.69 76 ALA A C 1
ATOM 550 O O . ALA A 1 76 ? -6.396 0.527 3.953 1.00 32.69 76 ALA A O 1
ATOM 551 N N . ARG A 1 77 ? -7.736 1.321 2.408 1.00 28.14 77 ARG A N 1
ATOM 552 C CA . ARG A 1 77 ? -8.686 1.168 1.278 1.00 28.14 77 ARG A CA 1
ATOM 553 C C . ARG A 1 77 ? -8.713 2.367 0.300 1.00 28.14 77 ARG A C 1
ATOM 555 O O . ARG A 1 77 ? -9.578 2.442 -0.568 1.00 28.14 77 ARG A O 1
ATOM 562 N N . ARG A 1 78 ? -7.775 3.306 0.430 1.00 33.19 78 ARG A N 1
ATOM 563 C CA . ARG A 1 78 ? -7.615 4.487 -0.430 1.00 33.19 78 ARG A CA 1
ATOM 564 C C . ARG A 1 78 ? -6.127 4.661 -0.681 1.00 33.19 78 ARG A C 1
ATOM 566 O O . ARG A 1 78 ? -5.378 4.800 0.268 1.00 33.19 78 ARG A O 1
ATOM 573 N N . SER A 1 79 ? -5.718 4.605 -1.944 1.00 34.12 79 SER A N 1
ATOM 574 C CA . SER A 1 79 ? -4.334 4.812 -2.370 1.00 34.12 79 SER A CA 1
ATOM 575 C C . SER A 1 79 ? -3.736 6.056 -1.707 1.00 34.12 79 SER A C 1
ATOM 577 O O . SER A 1 79 ? -4.190 7.169 -1.960 1.00 34.12 79 SER A O 1
ATOM 579 N N . ILE A 1 80 ? -2.741 5.863 -0.852 1.00 36.25 80 ILE A N 1
ATOM 580 C CA . ILE A 1 80 ? -1.949 6.929 -0.248 1.00 36.25 80 ILE A CA 1
ATOM 581 C C . ILE A 1 80 ? -0.523 6.677 -0.722 1.00 36.25 80 ILE A C 1
ATOM 583 O O . ILE A 1 80 ? -0.042 5.555 -0.651 1.00 36.25 80 ILE A O 1
ATOM 587 N N . SER A 1 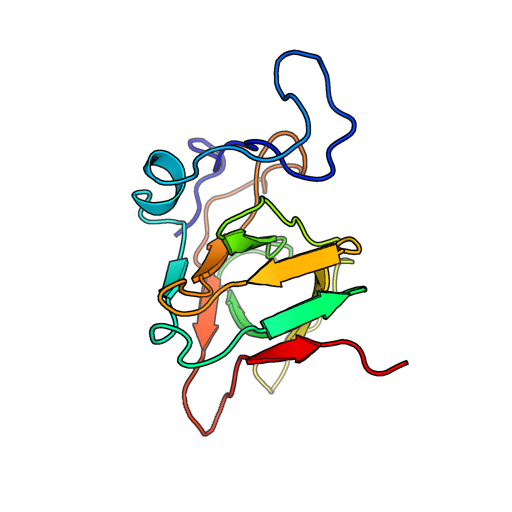81 ? 0.123 7.684 -1.290 1.00 38.94 81 SER A N 1
ATOM 588 C CA . SER A 1 81 ? 1.448 7.554 -1.895 1.00 38.94 81 SER A CA 1
ATOM 589 C C . SER A 1 81 ? 2.395 8.508 -1.184 1.00 38.94 81 SER A C 1
ATOM 591 O O . SER A 1 81 ? 2.036 9.678 -1.021 1.00 38.94 81 SER A O 1
ATOM 593 N N . PRO A 1 82 ? 3.570 8.053 -0.733 1.00 33.91 82 PRO A N 1
ATOM 594 C CA . PRO A 1 82 ? 4.472 8.911 0.001 1.00 33.91 82 PRO A CA 1
ATOM 595 C C . PRO A 1 82 ? 5.426 9.685 -0.887 1.00 33.91 82 PRO A C 1
ATOM 597 O O . PRO A 1 82 ? 5.818 9.235 -1.954 1.00 33.91 82 PRO A O 1
ATOM 600 N N . THR A 1 83 ? 5.841 10.843 -0.402 1.00 33.69 83 THR A N 1
ATOM 601 C CA . THR A 1 83 ? 6.990 11.590 -0.899 1.00 33.69 83 THR A CA 1
ATOM 602 C C . THR A 1 83 ? 8.208 11.151 -0.084 1.00 33.69 83 THR A C 1
ATOM 604 O O . THR A 1 83 ? 8.283 11.406 1.117 1.00 33.69 83 THR A O 1
ATOM 607 N N . ALA A 1 84 ? 9.155 10.455 -0.715 1.00 40.69 84 ALA A N 1
ATOM 608 C CA . ALA A 1 84 ? 10.472 10.190 -0.138 1.00 40.69 84 ALA A CA 1
ATOM 609 C C . ALA A 1 84 ? 11.495 11.160 -0.750 1.00 40.69 84 ALA A C 1
ATOM 611 O O . ALA A 1 84 ? 11.480 11.375 -1.959 1.00 40.69 84 ALA A O 1
ATOM 612 N N . SER A 1 85 ? 12.365 11.736 0.083 1.00 31.98 85 SER A N 1
ATOM 613 C CA . SER A 1 85 ? 13.535 12.510 -0.357 1.00 31.98 85 SER A CA 1
ATOM 614 C C . SER A 1 85 ? 14.756 11.577 -0.419 1.00 31.98 85 SER A C 1
ATOM 616 O O . SER A 1 85 ? 14.874 10.718 0.465 1.00 31.98 85 SER A O 1
ATOM 618 N N . PRO A 1 86 ? 15.650 11.681 -1.422 1.00 35.34 86 PRO A N 1
ATOM 619 C CA . PRO A 1 86 ? 16.825 10.817 -1.515 1.00 35.34 86 PRO A CA 1
ATOM 620 C C . PRO A 1 86 ? 17.758 11.007 -0.305 1.00 35.34 86 PRO A C 1
ATOM 622 O O . PRO A 1 86 ? 18.033 12.127 0.121 1.00 35.34 86 PRO A O 1
ATOM 625 N N . ALA A 1 87 ? 18.227 9.896 0.272 1.00 39.94 87 ALA A N 1
ATOM 626 C CA . ALA A 1 87 ? 19.200 9.885 1.368 1.00 39.94 87 ALA A CA 1
ATOM 627 C C . ALA A 1 87 ? 20.646 9.827 0.820 1.00 39.94 87 ALA A C 1
ATOM 629 O O . ALA A 1 87 ? 20.850 9.221 -0.231 1.00 39.94 87 ALA A O 1
ATOM 630 N N . PRO A 1 88 ? 21.650 10.398 1.518 1.00 36.06 88 PRO A N 1
ATOM 631 C CA . PRO A 1 88 ? 23.027 10.478 1.023 1.00 36.06 88 PRO A CA 1
ATOM 632 C C . PRO A 1 88 ? 23.796 9.140 1.007 1.00 36.06 88 PRO A C 1
ATOM 634 O O . PRO A 1 88 ? 23.588 8.251 1.837 1.00 36.06 88 PRO A O 1
ATOM 637 N N . THR A 1 89 ? 24.731 9.055 0.055 1.00 42.62 89 THR A N 1
ATOM 638 C CA . THR A 1 89 ? 25.549 7.902 -0.373 1.00 42.62 89 THR A CA 1
ATOM 639 C C . THR A 1 89 ? 26.762 7.625 0.531 1.00 42.62 89 THR A C 1
ATOM 641 O O . THR A 1 89 ? 27.904 7.722 0.091 1.00 42.62 89 THR A O 1
ATOM 644 N N . ALA A 1 90 ? 26.557 7.273 1.802 1.00 40.62 90 ALA A N 1
ATOM 645 C CA . ALA A 1 90 ? 27.643 6.781 2.664 1.00 40.62 90 ALA A CA 1
ATOM 646 C C . ALA A 1 90 ? 27.385 5.323 3.087 1.00 40.62 90 ALA A C 1
ATOM 648 O O . ALA A 1 90 ? 26.247 5.013 3.447 1.00 40.62 90 ALA A O 1
ATOM 649 N N . PRO A 1 91 ? 28.392 4.421 3.069 1.00 42.94 91 PRO A N 1
ATOM 650 C CA . PRO A 1 91 ? 28.220 3.045 3.522 1.00 42.94 91 PRO A CA 1
ATOM 651 C C . PRO A 1 91 ? 28.097 3.052 5.048 1.00 42.94 91 PRO A C 1
ATOM 653 O O . PRO A 1 91 ? 29.048 3.427 5.737 1.00 42.94 91 PRO A O 1
ATOM 656 N N . PRO A 1 92 ? 26.945 2.684 5.626 1.00 44.69 92 PRO A N 1
ATOM 657 C CA . PRO A 1 92 ? 26.794 2.822 7.054 1.00 44.69 92 PRO A CA 1
ATOM 658 C C . PRO A 1 92 ? 27.277 1.541 7.746 1.00 44.69 92 PRO A C 1
ATOM 660 O O . PRO A 1 92 ? 26.886 0.430 7.396 1.00 44.69 92 PRO A O 1
ATOM 663 N N . THR A 1 93 ? 28.044 1.698 8.823 1.00 46.28 93 THR A N 1
ATOM 664 C CA . THR A 1 93 ? 28.339 0.647 9.820 1.00 46.28 93 THR A CA 1
ATOM 665 C C . THR A 1 93 ? 27.077 0.133 10.539 1.00 46.28 93 THR A C 1
ATOM 667 O O . THR A 1 93 ? 27.137 -0.777 11.362 1.00 46.28 93 THR A O 1
ATOM 670 N N . ARG A 1 94 ? 25.904 0.698 10.219 1.00 57.25 94 ARG A N 1
ATOM 671 C CA . ARG A 1 94 ? 24.589 0.414 10.795 1.00 57.25 94 ARG A CA 1
ATOM 672 C C . ARG A 1 94 ? 23.530 0.405 9.692 1.00 57.25 94 ARG A C 1
ATOM 674 O O . ARG A 1 94 ? 23.471 1.329 8.896 1.00 57.25 94 ARG A O 1
ATOM 681 N N . ILE A 1 95 ? 22.642 -0.589 9.669 1.00 59.41 95 ILE A N 1
ATOM 682 C CA . ILE A 1 95 ? 21.562 -0.652 8.665 1.00 59.41 95 ILE A CA 1
ATOM 683 C C . ILE A 1 95 ? 20.746 0.655 8.681 1.00 59.41 95 ILE A C 1
ATOM 685 O O . ILE A 1 95 ? 20.234 1.024 9.747 1.00 59.41 95 ILE A O 1
ATOM 689 N N . PRO A 1 96 ? 20.614 1.353 7.537 1.00 65.44 96 PRO A N 1
ATOM 690 C CA . PRO A 1 96 ? 19.983 2.659 7.502 1.00 65.44 96 PRO A CA 1
ATOM 691 C C . PRO A 1 96 ? 18.483 2.549 7.790 1.00 65.44 96 PRO A C 1
ATOM 693 O O . PRO A 1 96 ? 17.787 1.638 7.326 1.00 65.44 96 PRO A O 1
ATOM 696 N N . ARG A 1 97 ? 17.982 3.513 8.567 1.00 67.44 97 ARG A N 1
ATOM 697 C CA . ARG A 1 97 ? 16.549 3.760 8.731 1.00 67.44 97 ARG A CA 1
ATOM 698 C C . ARG A 1 97 ? 16.127 4.838 7.743 1.00 67.44 97 ARG A C 1
ATOM 700 O O . ARG A 1 97 ? 16.749 5.894 7.691 1.00 67.44 97 ARG A O 1
ATOM 707 N N . ARG A 1 98 ? 15.070 4.571 6.984 1.00 69.88 98 ARG A N 1
ATOM 708 C CA . ARG A 1 98 ? 14.458 5.499 6.034 1.00 69.88 98 ARG A CA 1
ATOM 709 C C . ARG A 1 98 ? 13.091 5.919 6.551 1.00 69.88 98 ARG A C 1
ATOM 711 O O . ARG A 1 98 ? 12.286 5.068 6.925 1.00 69.88 98 ARG A O 1
ATOM 718 N N . SER A 1 99 ? 12.843 7.221 6.566 1.00 65.44 99 SER A N 1
ATOM 719 C CA . SER A 1 99 ? 11.533 7.789 6.880 1.00 65.44 99 SER A CA 1
ATOM 720 C C . SER A 1 99 ? 10.854 8.204 5.584 1.00 65.44 99 SER A C 1
ATOM 722 O O . SER A 1 99 ? 11.457 8.873 4.750 1.00 65.44 99 SER A O 1
ATOM 724 N N . VAL A 1 100 ? 9.610 7.775 5.415 1.00 71.25 100 VAL A N 1
ATOM 725 C CA . VAL A 1 100 ? 8.835 7.928 4.187 1.00 71.25 100 VAL A CA 1
ATOM 726 C C . VAL A 1 100 ? 7.457 8.443 4.576 1.00 71.25 100 VAL A C 1
ATOM 728 O O . VAL A 1 100 ? 6.681 7.731 5.219 1.00 71.25 100 VAL A O 1
ATOM 731 N N . SER A 1 101 ? 7.170 9.693 4.225 1.00 64.44 101 SER A N 1
ATOM 732 C CA . SER A 1 101 ? 5.946 10.376 4.645 1.00 64.44 101 SER A CA 1
ATOM 733 C C . SER A 1 101 ? 4.901 10.340 3.547 1.00 64.44 101 SER A C 1
ATOM 735 O O . SER A 1 101 ? 5.192 10.623 2.389 1.00 64.44 101 SER A O 1
ATOM 737 N N . THR A 1 102 ? 3.666 10.024 3.909 1.00 67.75 102 THR A N 1
ATOM 738 C CA . THR A 1 102 ? 2.535 10.038 2.994 1.00 67.75 102 THR A CA 1
ATOM 739 C C . THR A 1 102 ? 2.096 11.456 2.642 1.00 67.75 102 THR A C 1
ATOM 741 O O . THR A 1 102 ? 2.297 12.395 3.417 1.00 67.75 102 THR A O 1
ATOM 744 N N . CYS A 1 103 ? 1.387 11.611 1.518 1.00 67.00 103 CYS A N 1
ATOM 745 C CA . CYS A 1 103 ? 0.454 12.729 1.389 1.00 67.00 103 CYS A CA 1
ATOM 746 C C . CYS A 1 103 ? -0.563 12.717 2.550 1.00 67.00 103 CYS A C 1
ATOM 748 O O . CYS A 1 103 ? -0.821 11.666 3.150 1.00 67.00 103 CYS A O 1
ATOM 750 N N . GLY A 1 104 ? -1.129 13.881 2.879 1.00 71.75 104 GLY A N 1
ATOM 751 C CA . GLY A 1 104 ? -2.185 13.969 3.887 1.00 71.75 104 GLY A CA 1
ATOM 752 C C . GLY A 1 104 ? -3.393 13.114 3.496 1.00 71.75 104 GLY A C 1
ATOM 753 O O . GLY A 1 104 ? -3.753 13.041 2.320 1.00 71.75 104 GLY A O 1
ATOM 754 N N . ALA A 1 105 ? -4.004 12.454 4.473 1.00 77.19 105 ALA A N 1
ATOM 755 C CA . ALA A 1 105 ? -5.218 11.671 4.301 1.00 77.19 105 ALA A CA 1
ATOM 756 C C . ALA A 1 105 ? -6.244 12.057 5.366 1.00 77.19 105 ALA A C 1
ATOM 758 O O . ALA A 1 105 ? -5.874 12.390 6.483 1.00 77.19 105 ALA A O 1
ATOM 759 N N . ALA A 1 106 ? -7.525 11.984 5.018 1.00 84.81 106 ALA A N 1
ATOM 760 C CA . ALA A 1 106 ? -8.634 12.083 5.958 1.00 84.81 106 ALA A CA 1
ATOM 761 C C . ALA A 1 106 ? -9.579 10.904 5.694 1.00 84.81 106 ALA A C 1
ATOM 763 O O . ALA A 1 106 ? -10.179 10.805 4.618 1.00 84.81 106 ALA A O 1
ATOM 764 N N . HIS A 1 107 ? -9.646 9.949 6.620 1.00 82.94 107 HIS A N 1
ATOM 765 C CA . HIS A 1 107 ? -10.469 8.753 6.477 1.00 82.94 107 HIS A CA 1
ATOM 766 C C . HIS A 1 107 ? -10.860 8.144 7.823 1.00 82.94 107 HIS A C 1
ATOM 768 O O . HIS A 1 107 ? -10.036 8.027 8.724 1.00 82.94 107 HIS A O 1
ATOM 774 N N . VAL A 1 108 ? -12.096 7.649 7.908 1.00 86.62 108 VAL A N 1
ATOM 775 C CA . VAL A 1 108 ? -12.572 6.845 9.039 1.00 86.62 108 VAL A CA 1
ATOM 776 C C . VAL A 1 108 ? -12.700 5.386 8.610 1.00 86.62 108 VAL A C 1
ATOM 778 O O . VAL A 1 108 ? -13.582 5.015 7.830 1.00 86.62 108 VAL A O 1
ATOM 781 N N . PHE A 1 109 ? -11.835 4.533 9.152 1.00 87.00 109 PHE A N 1
ATOM 782 C CA . PHE A 1 109 ? -11.926 3.088 8.999 1.00 87.00 109 PHE A CA 1
ATOM 783 C C . PHE A 1 109 ? -12.947 2.533 9.992 1.00 87.00 109 PHE A C 1
ATOM 785 O O . PHE A 1 109 ? -12.713 2.528 11.195 1.00 87.00 109 PHE A O 1
ATOM 792 N N . ARG A 1 110 ? -14.082 2.044 9.490 1.00 90.50 110 ARG A N 1
ATOM 793 C CA . ARG A 1 110 ? -15.143 1.441 10.317 1.00 90.50 110 ARG A CA 1
ATOM 794 C C . ARG A 1 110 ? -14.729 0.078 10.913 1.00 90.50 110 ARG A C 1
ATOM 796 O O . ARG A 1 110 ? -13.851 -0.581 10.342 1.00 90.50 110 ARG A O 1
ATOM 803 N N . P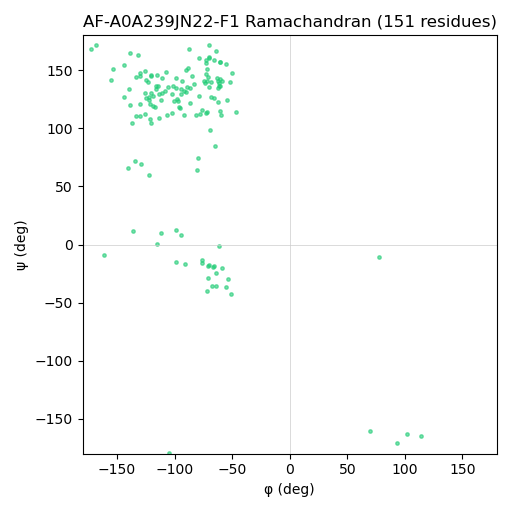RO A 1 111 ? -15.399 -0.397 11.984 1.00 92.06 111 PRO A N 1
ATOM 804 C CA . PRO A 1 111 ? -15.217 -1.751 12.507 1.00 92.06 111 PRO A CA 1
ATOM 805 C C . PRO A 1 111 ? -15.332 -2.828 11.418 1.00 92.06 111 PRO A C 1
ATOM 807 O O . PRO A 1 111 ? -16.037 -2.663 10.419 1.00 92.06 111 PRO A O 1
ATOM 810 N N . GLY A 1 112 ? -14.588 -3.922 11.578 1.00 91.44 112 GLY A N 1
ATOM 811 C CA . GLY A 1 112 ? -14.492 -5.007 10.596 1.00 91.44 112 GLY A CA 1
ATOM 812 C C . GLY A 1 112 ? -13.595 -4.699 9.388 1.00 91.44 112 GLY A C 1
ATOM 813 O O . GLY A 1 112 ? -13.249 -5.606 8.628 1.00 91.44 112 GLY A O 1
ATOM 814 N N . ARG A 1 113 ? -13.161 -3.444 9.196 1.00 90.12 113 ARG A N 1
ATOM 815 C CA . ARG A 1 113 ? -12.139 -3.101 8.195 1.00 90.12 113 ARG A CA 1
ATOM 816 C C . ARG A 1 113 ? -10.744 -3.440 8.704 1.00 90.12 113 ARG A C 1
ATOM 818 O O . ARG A 1 113 ? -10.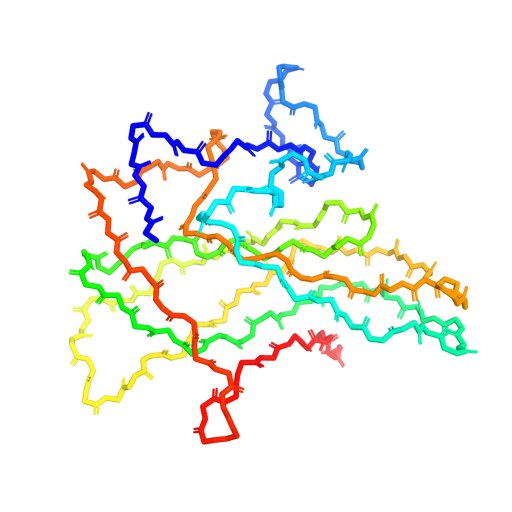516 -3.604 9.896 1.00 90.12 113 ARG A O 1
ATOM 825 N N . ARG A 1 114 ? -9.806 -3.555 7.772 1.00 87.75 114 ARG A N 1
ATOM 826 C CA . ARG A 1 114 ? -8.388 -3.790 8.043 1.00 87.75 114 ARG A CA 1
ATOM 827 C C . ARG A 1 114 ? -7.593 -2.644 7.451 1.00 87.75 114 ARG A C 1
ATOM 829 O O . ARG A 1 114 ? -7.947 -2.147 6.383 1.00 87.75 114 ARG A O 1
ATOM 836 N N . ILE A 1 115 ? -6.518 -2.279 8.131 1.00 85.44 115 ILE A N 1
ATOM 837 C CA . ILE A 1 115 ? -5.490 -1.402 7.580 1.00 85.44 115 ILE A CA 1
ATOM 838 C C . ILE A 1 115 ? -4.468 -2.306 6.916 1.00 85.44 115 ILE A C 1
ATOM 840 O O . ILE A 1 115 ? -4.027 -3.299 7.499 1.00 85.44 115 ILE A O 1
ATOM 844 N N . ARG A 1 116 ? -4.105 -1.973 5.690 1.00 87.06 116 ARG A N 1
ATOM 845 C CA . ARG A 1 116 ? -3.066 -2.669 4.939 1.00 87.06 116 ARG A CA 1
ATOM 846 C C . ARG A 1 116 ? -1.983 -1.676 4.597 1.00 87.06 116 ARG A C 1
ATOM 848 O O . ARG A 1 116 ? -2.347 -0.542 4.362 1.00 87.06 116 ARG A O 1
ATOM 855 N N . LEU A 1 117 ? -0.724 -2.088 4.557 1.00 85.38 117 LEU A N 1
ATOM 856 C CA . LEU A 1 117 ? 0.429 -1.324 4.091 1.00 85.38 117 LEU A CA 1
ATOM 857 C C . LEU A 1 117 ? 1.084 -2.108 2.951 1.00 85.38 117 LEU A C 1
ATOM 859 O O . LEU A 1 117 ? 1.409 -3.276 3.134 1.00 85.38 117 LEU A O 1
ATOM 863 N N . GLN A 1 118 ? 1.288 -1.474 1.806 1.00 88.81 118 GLN A N 1
ATOM 864 C CA . GLN A 1 118 ? 2.054 -2.000 0.680 1.00 88.81 118 GLN A CA 1
ATOM 865 C C . GLN A 1 118 ? 3.388 -1.265 0.638 1.00 88.81 118 GLN A C 1
ATOM 867 O O . GLN A 1 118 ? 3.389 -0.045 0.779 1.00 88.81 118 GLN A O 1
ATOM 872 N N . VAL A 1 119 ? 4.497 -1.969 0.446 1.00 86.31 119 VAL A N 1
ATOM 873 C CA . VAL A 1 119 ? 5.826 -1.388 0.247 1.00 86.31 119 VAL A CA 1
ATOM 874 C C . VAL A 1 119 ? 6.414 -1.925 -1.043 1.00 86.31 119 VAL A C 1
ATOM 876 O O . VAL A 1 119 ? 6.527 -3.136 -1.211 1.00 86.31 119 VAL A O 1
ATOM 879 N N . THR A 1 120 ? 6.833 -1.025 -1.924 1.00 86.62 120 THR A N 1
ATOM 880 C CA . THR A 1 120 ? 7.602 -1.370 -3.122 1.00 86.62 120 THR A CA 1
ATOM 881 C C . THR A 1 120 ? 8.821 -0.464 -3.277 1.00 86.62 120 THR A C 1
ATOM 883 O O . THR A 1 120 ? 8.922 0.579 -2.625 1.00 86.62 120 THR A O 1
ATOM 886 N N . ALA A 1 121 ? 9.758 -0.903 -4.111 1.00 80.56 121 ALA A N 1
ATOM 887 C CA . ALA A 1 121 ? 11.025 -0.254 -4.401 1.00 80.56 121 ALA A CA 1
ATOM 888 C C . ALA A 1 121 ? 10.893 1.031 -5.230 1.00 80.56 121 ALA A C 1
ATOM 890 O O . ALA A 1 121 ? 11.779 1.876 -5.119 1.00 80.56 121 ALA A O 1
ATOM 891 N N . TYR A 1 122 ? 9.863 1.137 -6.075 1.00 79.06 122 TYR A N 1
ATOM 892 C CA . TYR A 1 122 ? 9.483 2.328 -6.845 1.00 79.06 122 TYR A CA 1
ATOM 893 C C . TYR A 1 122 ? 8.136 2.068 -7.555 1.00 79.06 122 TYR A C 1
ATOM 895 O O . TYR A 1 122 ? 7.664 0.933 -7.569 1.00 79.06 122 TYR A O 1
ATOM 903 N N . ALA A 1 123 ? 7.496 3.101 -8.120 1.00 85.19 123 ALA A N 1
ATOM 904 C CA . ALA A 1 123 ? 6.315 2.922 -8.975 1.00 85.19 123 ALA A CA 1
ATOM 905 C C . ALA A 1 123 ? 6.274 3.937 -10.131 1.00 85.19 123 ALA A C 1
ATOM 907 O O . ALA A 1 123 ? 6.309 5.150 -9.914 1.00 85.19 123 ALA A O 1
ATOM 908 N N . HIS A 1 124 ? 6.141 3.442 -11.355 1.00 84.88 124 HIS A N 1
ATOM 909 C CA . HIS A 1 124 ? 6.226 4.228 -12.587 1.00 84.88 124 HIS A CA 1
ATOM 910 C C . HIS A 1 124 ? 4.824 4.580 -13.130 1.00 84.88 124 HIS A C 1
ATOM 912 O O . HIS A 1 124 ? 3.911 3.755 -13.011 1.00 84.88 124 HIS A O 1
ATOM 918 N N . PRO A 1 125 ? 4.594 5.775 -13.716 1.00 88.25 125 PRO A N 1
ATOM 91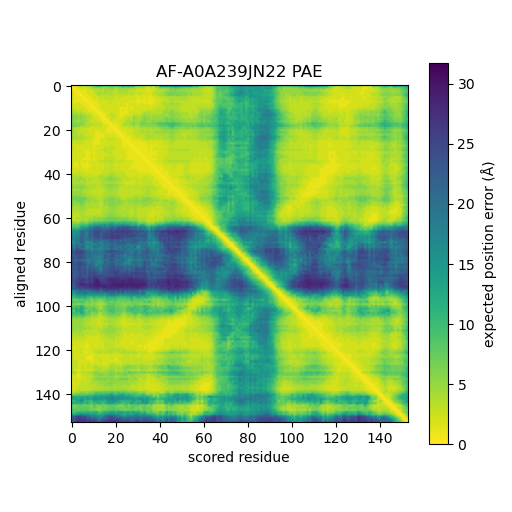9 C CA . PRO A 1 125 ? 5.557 6.838 -14.048 1.00 88.25 125 PRO A CA 1
ATOM 920 C C . PRO A 1 125 ? 5.696 7.932 -12.987 1.00 88.25 125 PRO A C 1
ATOM 922 O O . PRO A 1 125 ? 6.315 8.960 -13.229 1.00 88.25 125 PRO A O 1
ATOM 925 N N . ARG A 1 126 ? 5.094 7.757 -11.807 1.00 83.12 126 ARG A N 1
ATOM 926 C CA . ARG A 1 126 ? 5.158 8.776 -10.750 1.00 83.12 126 ARG A CA 1
ATOM 927 C C . ARG A 1 126 ? 6.587 8.986 -10.253 1.00 83.12 126 ARG A C 1
ATOM 929 O O . ARG A 1 126 ? 6.936 10.104 -9.890 1.00 83.12 126 ARG A O 1
ATOM 936 N N . TRP A 1 127 ? 7.367 7.913 -10.195 1.00 81.50 127 TRP A N 1
ATOM 937 C CA . TRP A 1 127 ? 8.787 7.940 -9.884 1.00 81.50 127 TRP A CA 1
ATOM 938 C C . TRP A 1 127 ? 9.557 7.246 -10.999 1.00 81.50 127 TRP A C 1
ATOM 940 O O . TRP A 1 127 ? 9.094 6.235 -11.535 1.00 81.50 127 TRP A O 1
ATOM 950 N N . GLU A 1 128 ? 10.721 7.798 -11.323 1.00 76.62 128 GLU A N 1
ATOM 951 C CA . GLU A 1 128 ? 11.629 7.223 -12.310 1.00 76.62 128 GLU A CA 1
ATOM 952 C C . GLU A 1 128 ? 12.072 5.820 -11.884 1.00 76.62 128 GLU A C 1
ATOM 954 O O . GLU A 1 128 ? 12.252 5.527 -10.695 1.00 76.62 128 GLU A O 1
ATOM 959 N N . ALA A 1 129 ? 12.198 4.939 -12.874 1.00 77.81 129 ALA A N 1
ATOM 960 C CA . ALA A 1 129 ? 12.752 3.616 -12.657 1.00 77.81 129 ALA A CA 1
ATOM 961 C C . ALA A 1 129 ? 14.265 3.733 -12.403 1.00 77.81 129 ALA A C 1
ATOM 963 O O . ALA A 1 129 ? 14.915 4.587 -13.003 1.00 77.81 129 ALA A O 1
ATOM 964 N N . PRO A 1 130 ? 14.843 2.893 -11.529 1.00 77.12 130 PRO A N 1
ATOM 965 C CA . PRO A 1 130 ? 16.293 2.809 -11.414 1.00 77.12 130 PRO A CA 1
ATOM 966 C C . PRO A 1 130 ? 16.905 2.252 -12.709 1.00 77.12 130 PRO A C 1
ATOM 968 O O . PRO A 1 130 ? 16.239 1.535 -13.448 1.00 77.12 130 PRO A O 1
ATOM 971 N N . ASP A 1 131 ? 18.193 2.501 -12.946 1.00 79.12 131 ASP A N 1
ATOM 972 C CA . ASP A 1 131 ? 18.872 2.043 -14.172 1.00 79.12 131 ASP A CA 1
ATOM 973 C C . ASP A 1 131 ? 19.110 0.523 -14.222 1.00 79.12 131 ASP A C 1
ATOM 975 O O . ASP A 1 131 ? 19.393 -0.040 -15.276 1.00 79.12 131 ASP A O 1
ATOM 979 N N . SER A 1 132 ? 19.046 -0.158 -13.073 1.00 79.94 132 SER A N 1
ATOM 980 C CA . SER A 1 132 ? 19.336 -1.592 -12.965 1.00 79.94 132 SER A CA 1
ATOM 981 C C . SER A 1 132 ? 18.442 -2.312 -11.944 1.00 79.94 132 SER A C 1
ATOM 983 O O . SER A 1 132 ? 17.934 -1.685 -11.003 1.00 79.94 132 SER A O 1
ATOM 985 N N . PRO A 1 133 ? 18.229 -3.634 -12.110 1.00 83.75 133 PRO A N 1
ATOM 986 C CA . PRO A 1 133 ? 17.562 -4.466 -11.115 1.00 83.75 133 PRO A CA 1
ATOM 987 C C . PRO A 1 133 ? 18.289 -4.489 -9.768 1.00 83.75 133 PRO A C 1
ATOM 989 O O . PRO A 1 133 ? 19.499 -4.285 -9.682 1.00 83.75 133 PRO A O 1
ATOM 992 N N . GLY A 1 134 ? 17.549 -4.801 -8.705 1.00 81.06 134 GLY A N 1
ATOM 993 C CA . GLY A 1 134 ? 18.112 -4.870 -7.359 1.00 81.06 134 GLY A CA 1
ATOM 994 C C . GLY A 1 134 ? 17.192 -5.510 -6.325 1.00 81.06 134 GLY A C 1
ATOM 995 O O . GLY A 1 134 ? 16.013 -5.799 -6.556 1.00 81.06 134 GLY A O 1
ATOM 996 N N . THR A 1 135 ? 17.731 -5.743 -5.135 1.00 82.44 135 THR A N 1
ATOM 997 C CA . THR A 1 135 ? 17.028 -6.324 -3.993 1.00 82.44 135 THR A CA 1
ATOM 998 C C . THR A 1 135 ? 17.053 -5.376 -2.806 1.00 82.44 135 THR A C 1
ATOM 1000 O O . THR A 1 135 ? 18.037 -5.258 -2.080 1.00 82.44 135 THR A O 1
ATOM 1003 N N . CYS A 1 136 ? 15.893 -4.793 -2.515 1.00 81.81 136 CYS A N 1
ATOM 1004 C CA . CYS A 1 136 ? 15.634 -4.138 -1.240 1.00 81.81 136 CYS A CA 1
ATOM 1005 C C . CYS A 1 136 ? 14.998 -5.132 -0.257 1.00 81.81 136 CYS A C 1
ATOM 1007 O O . CYS A 1 136 ? 14.043 -5.835 -0.592 1.00 81.81 136 CYS A O 1
ATOM 1009 N N . ARG A 1 137 ? 15.516 -5.185 0.973 1.00 84.75 137 ARG A N 1
ATOM 1010 C CA . ARG A 1 137 ? 14.960 -5.974 2.081 1.00 84.75 137 ARG A CA 1
ATOM 1011 C C . ARG A 1 137 ? 14.447 -5.042 3.168 1.00 84.75 137 ARG A C 1
ATOM 1013 O O . ARG A 1 137 ? 15.190 -4.178 3.637 1.00 84.75 137 ARG A O 1
ATOM 1020 N N . ILE A 1 138 ? 13.209 -5.266 3.604 1.00 84.50 138 ILE A N 1
ATOM 1021 C CA . ILE A 1 138 ? 12.586 -4.561 4.729 1.00 84.50 138 ILE A CA 1
ATOM 1022 C C . ILE A 1 138 ? 12.717 -5.421 5.989 1.00 84.50 138 ILE A C 1
ATOM 1024 O O . ILE A 1 138 ? 12.260 -6.561 6.025 1.00 84.50 138 ILE A O 1
ATOM 1028 N N . HIS A 1 139 ? 13.326 -4.872 7.038 1.00 85.00 139 HIS A N 1
ATOM 1029 C CA . HIS A 1 139 ? 13.494 -5.540 8.331 1.00 85.00 139 HIS A CA 1
ATOM 1030 C C . HIS A 1 139 ? 12.346 -5.145 9.270 1.00 85.00 139 HIS A C 1
ATOM 1032 O O . HIS A 1 139 ? 12.030 -3.962 9.372 1.00 85.00 139 HIS A O 1
ATOM 1038 N N . HIS A 1 140 ? 11.724 -6.104 9.967 1.00 83.19 140 HIS A N 1
ATOM 1039 C CA . HIS A 1 140 ? 10.572 -5.841 10.853 1.00 83.19 140 HIS A CA 1
ATOM 1040 C C . HIS A 1 140 ? 10.628 -6.570 12.213 1.00 83.19 140 HIS A C 1
ATOM 1042 O O . HIS A 1 140 ? 9.633 -6.614 12.936 1.00 83.19 140 HIS A O 1
ATOM 1048 N N . ALA A 1 141 ? 11.771 -7.164 12.567 1.00 80.81 141 ALA A N 1
ATOM 1049 C CA . ALA A 1 141 ? 11.972 -7.814 13.864 1.00 80.81 141 ALA A CA 1
ATOM 1050 C C . ALA A 1 141 ? 12.044 -6.788 15.012 1.00 80.81 141 ALA A C 1
ATOM 1052 O O . ALA A 1 141 ? 12.350 -5.621 14.779 1.00 80.81 141 ALA A O 1
ATOM 1053 N N . ALA A 1 142 ? 11.852 -7.220 16.264 1.00 70.62 142 ALA A N 1
ATOM 1054 C CA . ALA A 1 142 ? 11.899 -6.336 17.439 1.00 70.62 142 ALA A CA 1
ATOM 1055 C C . ALA A 1 142 ? 13.217 -5.539 17.555 1.00 70.62 142 ALA A C 1
ATOM 1057 O O . ALA A 1 142 ? 13.201 -4.358 17.893 1.00 70.62 142 ALA A O 1
ATOM 1058 N N . ALA A 1 143 ? 14.352 -6.144 17.183 1.00 72.12 143 ALA A N 1
ATOM 1059 C CA . ALA A 1 143 ? 15.655 -5.472 17.139 1.00 72.12 143 ALA A CA 1
ATOM 1060 C C . ALA A 1 143 ? 15.781 -4.431 16.000 1.00 72.12 143 ALA A C 1
ATOM 1062 O O . ALA A 1 143 ? 16.675 -3.585 16.011 1.00 72.12 143 ALA A O 1
ATOM 1063 N N . ARG A 1 144 ? 14.901 -4.491 14.991 1.00 68.75 144 ARG A N 1
ATOM 1064 C CA . ARG A 1 144 ? 14.894 -3.653 13.779 1.00 68.75 144 ARG A CA 1
ATOM 1065 C C . ARG A 1 144 ? 13.452 -3.271 13.400 1.00 68.75 144 ARG A C 1
ATOM 1067 O O . ARG A 1 144 ? 12.954 -3.722 12.367 1.00 68.75 144 ARG A O 1
ATOM 1074 N N . PRO A 1 145 ? 12.757 -2.481 14.239 1.00 75.31 145 PRO A N 1
ATOM 1075 C CA . PRO A 1 145 ? 11.325 -2.280 14.085 1.00 75.31 145 PRO A CA 1
ATOM 1076 C C . PRO A 1 145 ? 11.034 -1.288 12.957 1.00 75.31 145 PRO A C 1
ATOM 1078 O O . PRO A 1 145 ? 11.311 -0.092 13.082 1.00 75.31 145 PRO A O 1
ATOM 1081 N N . SER A 1 146 ? 10.439 -1.786 11.874 1.00 77.62 146 SER A N 1
ATOM 1082 C CA . SER A 1 146 ? 9.729 -0.952 10.902 1.00 77.62 146 SER A CA 1
ATOM 1083 C C . SER A 1 146 ? 8.304 -0.695 11.389 1.00 77.62 146 SER A C 1
ATOM 1085 O O . SER A 1 146 ? 7.661 -1.603 11.916 1.00 77.62 146 SER A O 1
ATOM 1087 N N . ARG A 1 147 ? 7.810 0.538 11.251 1.00 79.06 147 ARG A N 1
ATOM 1088 C CA . ARG A 1 147 ? 6.504 0.949 11.796 1.00 79.06 147 ARG A CA 1
ATOM 1089 C C . ARG A 1 147 ? 5.880 2.103 11.020 1.00 79.06 147 ARG A C 1
ATOM 1091 O O . ARG A 1 147 ? 6.594 2.943 10.481 1.00 79.06 147 ARG A O 1
ATOM 1098 N N . LEU A 1 148 ? 4.551 2.151 11.017 1.00 78.56 148 LEU A N 1
ATOM 1099 C CA . LEU A 1 148 ? 3.761 3.272 10.513 1.00 78.56 148 LEU A CA 1
ATOM 1100 C C . LEU A 1 148 ? 3.294 4.108 11.706 1.00 78.56 148 LEU A C 1
ATOM 1102 O O . LEU A 1 148 ? 2.671 3.574 12.621 1.00 78.56 148 LEU A O 1
ATOM 1106 N N . LEU A 1 149 ? 3.618 5.395 11.700 1.00 68.38 149 LEU A N 1
ATOM 1107 C CA . LEU A 1 149 ? 3.270 6.337 12.756 1.00 68.38 149 LEU A CA 1
ATOM 1108 C C . LEU A 1 149 ? 2.289 7.378 12.199 1.00 68.38 149 LEU A C 1
ATOM 1110 O O . LEU A 1 149 ? 2.525 7.880 11.095 1.00 68.38 149 LEU A O 1
ATOM 1114 N N . PRO A 1 150 ? 1.215 7.737 12.923 1.00 66.94 150 PRO A N 1
ATOM 1115 C CA . PRO A 1 150 ? 0.571 9.022 12.684 1.00 66.94 150 PRO A CA 1
ATOM 1116 C C . PRO A 1 150 ? 1.588 10.129 12.997 1.00 66.94 150 PRO A C 1
ATOM 1118 O O . PRO A 1 150 ? 2.375 9.995 13.938 1.00 66.94 150 PRO A O 1
ATOM 1121 N N . VAL A 1 151 ? 1.619 11.200 12.204 1.00 54.38 151 VAL A N 1
ATOM 1122 C CA . VAL A 1 151 ? 2.338 12.407 12.625 1.00 54.38 151 VAL A CA 1
ATOM 1123 C C . VAL A 1 151 ? 1.491 13.039 13.727 1.00 54.38 151 VAL A C 1
ATOM 1125 O O . VAL A 1 151 ? 0.356 13.423 13.465 1.00 54.38 151 VAL A O 1
ATOM 1128 N N . ALA A 1 152 ? 2.005 13.062 14.958 1.00 43.69 152 ALA A N 1
ATOM 1129 C CA . ALA A 1 152 ? 1.473 13.960 15.975 1.00 43.69 152 ALA A CA 1
ATOM 1130 C C . ALA A 1 152 ? 1.774 15.389 15.506 1.00 43.69 152 ALA A C 1
ATOM 1132 O O . ALA A 1 152 ? 2.923 15.663 15.144 1.00 43.69 152 ALA A O 1
ATOM 1133 N N . GLU A 1 153 ? 0.748 16.237 15.430 1.00 39.06 153 GLU A N 1
ATOM 1134 C CA . GLU A 1 153 ? 0.963 17.689 15.434 1.00 39.06 153 GLU A CA 1
ATOM 1135 C C . GLU A 1 153 ? 1.587 18.126 16.762 1.00 39.06 153 GLU A C 1
ATOM 1137 O O . GLU A 1 153 ? 1.225 17.535 17.809 1.00 39.06 153 GLU A O 1
#

Secondary structure (DSSP, 8-state):
-B-TTSPPBP-SBS----TTS--B----HHHHTSTTEEEEEEEEPSS-EEEEE-EEEEEEEEESS-TT---EEEEETS---EEPPPPP----SSPPEEEEEEPPEEEEE-TT-EEEEEEES--BTTSPPPSS-B-EEEE-STTS--EEEE---